Protein AF-A0A2N0NDD9-F1 (afdb_monomer_lite)

Foldseek 3Di:
DVLLLVLLCQLVVDPLLVVQLQVLCCVPPVDDQRQAHADPPDPVSVLVNLVSCLVSLVSNVVSLVVVVVVPPDDDDPSNSVLSPDPVNSVVSVVVNLLSVLVVVLVCQCPDPPRDVVVSVVSCVPPVVVD

Organism: NCBI:txid588596

Secondary structure (DSSP, 8-state):
-HHHHHHHHHHHH-HHHHHHHHHHHHHHHSS-----PPPTT-THHHHHHHHHHHTTHHHHHHHHHHHHH-TTSPPPHHHHHHHT-HHHHHHHHHHHHHHHHHHHHHHHHTSSS--HHHHHHHIIIIIS--

Radius of gyration: 17.69 Å; chains: 1; bounding box: 41×27×46 Å

Structure (mmCIF, N/CA/C/O backbone):
data_AF-A0A2N0NDD9-F1
#
_entry.id   AF-A0A2N0NDD9-F1
#
loop_
_atom_site.group_PDB
_atom_site.id
_atom_site.type_symbol
_atom_site.label_atom_id
_atom_site.label_alt_id
_atom_site.label_comp_id
_atom_site.label_asym_id
_atom_site.label_entity_id
_atom_site.label_seq_id
_atom_site.pdbx_PDB_ins_code
_atom_site.Cartn_x
_atom_site.Cartn_y
_atom_site.Cartn_z
_atom_site.occupancy
_atom_site.B_iso_or_equiv
_atom_site.auth_seq_id
_atom_site.auth_comp_id
_atom_site.auth_asym_id
_atom_site.auth_atom_id
_atom_site.pdbx_PDB_model_num
ATOM 1 N N . MET A 1 1 ? -3.439 -5.770 -6.750 1.00 81.44 1 MET A N 1
ATOM 2 C CA . MET A 1 1 ? -3.817 -4.329 -6.709 1.00 81.44 1 MET A CA 1
ATOM 3 C C . MET A 1 1 ? -5.206 -4.022 -6.119 1.00 81.44 1 MET A C 1
ATOM 5 O O . MET A 1 1 ? -5.315 -3.054 -5.375 1.00 81.44 1 MET A O 1
ATOM 9 N N . LYS A 1 2 ? -6.280 -4.782 -6.419 1.00 89.50 2 LYS A N 1
ATOM 10 C CA . LYS A 1 2 ? -7.631 -4.502 -5.870 1.00 89.50 2 LYS A CA 1
ATOM 11 C C . LYS A 1 2 ? -7.640 -4.419 -4.331 1.00 89.50 2 LYS A C 1
ATOM 13 O O . LYS A 1 2 ? -8.058 -3.392 -3.812 1.00 89.50 2 LYS A O 1
ATOM 18 N N . LYS A 1 3 ? -7.063 -5.421 -3.648 1.00 92.00 3 LYS A N 1
ATOM 19 C CA . LYS A 1 3 ? -6.900 -5.480 -2.180 1.00 92.00 3 LYS A CA 1
ATOM 20 C C . LYS A 1 3 ? -6.257 -4.210 -1.593 1.00 92.00 3 LYS A C 1
ATOM 22 O O . LYS A 1 3 ? -6.891 -3.499 -0.825 1.00 92.00 3 LYS A O 1
ATOM 27 N N . GLY A 1 4 ? -5.052 -3.843 -2.046 1.00 91.06 4 GLY A N 1
ATOM 28 C CA . GLY A 1 4 ? -4.371 -2.627 -1.573 1.00 91.06 4 GLY A CA 1
ATOM 29 C C . GLY A 1 4 ? -5.174 -1.338 -1.807 1.00 91.06 4 GLY A C 1
ATOM 30 O O . GLY A 1 4 ? -5.247 -0.474 -0.937 1.00 91.06 4 GLY A O 1
ATOM 31 N N . LYS A 1 5 ? -5.868 -1.221 -2.948 1.00 93.62 5 LYS A N 1
ATOM 32 C CA . LYS A 1 5 ? -6.761 -0.081 -3.210 1.00 93.62 5 LYS A CA 1
ATOM 33 C C . LYS A 1 5 ? -7.935 -0.027 -2.226 1.00 93.62 5 LYS A C 1
ATOM 35 O O . LYS A 1 5 ? -8.327 1.075 -1.845 1.00 93.62 5 LYS A O 1
ATOM 40 N N . THR A 1 6 ? -8.492 -1.173 -1.837 1.00 94.25 6 THR A N 1
ATOM 41 C CA . THR A 1 6 ? -9.558 -1.265 -0.827 1.00 94.25 6 THR A CA 1
ATOM 42 C C . THR A 1 6 ? -9.075 -0.735 0.522 1.00 94.25 6 THR A C 1
ATOM 44 O O . THR A 1 6 ? -9.729 0.146 1.075 1.00 94.25 6 THR A O 1
ATOM 47 N N . ILE A 1 7 ? -7.883 -1.143 0.979 1.00 93.75 7 ILE A N 1
ATOM 48 C CA . ILE A 1 7 ? -7.273 -0.630 2.221 1.00 93.75 7 ILE A CA 1
ATOM 49 C C . ILE A 1 7 ? -7.136 0.896 2.165 1.00 93.75 7 ILE A C 1
ATOM 51 O O . ILE A 1 7 ? -7.648 1.607 3.028 1.00 93.75 7 ILE A O 1
ATOM 55 N N . VAL A 1 8 ? -6.497 1.433 1.118 1.00 94.44 8 VAL A N 1
ATOM 56 C CA . VAL A 1 8 ? -6.293 2.888 1.004 1.00 94.44 8 VAL A CA 1
ATOM 57 C C . VAL A 1 8 ? -7.626 3.642 0.981 1.00 94.44 8 VAL A C 1
ATOM 59 O O . VAL A 1 8 ? -7.745 4.707 1.591 1.00 94.44 8 VAL A O 1
ATOM 62 N N . LYS A 1 9 ? -8.639 3.111 0.285 1.00 94.62 9 LYS A N 1
ATOM 63 C CA . LYS A 1 9 ? -9.979 3.707 0.262 1.00 94.62 9 LYS A CA 1
ATOM 64 C C . LYS A 1 9 ? -10.621 3.719 1.641 1.00 94.62 9 LYS A C 1
ATOM 66 O O . LYS A 1 9 ? -11.191 4.746 1.997 1.00 94.62 9 LYS A O 1
ATOM 71 N N . TYR A 1 10 ? -10.521 2.631 2.400 1.00 94.44 10 TYR A N 1
ATOM 72 C CA . TYR A 1 10 ? -11.088 2.536 3.742 1.00 94.44 10 TYR A CA 1
ATOM 73 C C . TYR A 1 10 ? -10.565 3.661 4.643 1.00 94.44 10 TYR A C 1
ATOM 75 O O . TYR A 1 10 ? -11.344 4.492 5.107 1.00 94.44 10 TYR A O 1
ATOM 83 N N . PHE A 1 11 ? -9.243 3.795 4.769 1.00 93.25 11 PHE A N 1
ATOM 84 C CA . PHE A 1 11 ? -8.636 4.843 5.597 1.00 93.25 11 PHE A CA 1
ATOM 85 C C . PHE A 1 11 ? -8.909 6.264 5.094 1.00 93.25 11 PHE A C 1
ATOM 87 O O . PHE A 1 11 ? -8.962 7.188 5.895 1.00 93.25 11 PHE A O 1
ATOM 94 N N . LYS A 1 12 ? -9.090 6.470 3.784 1.00 92.94 12 LYS A N 1
ATOM 95 C CA . LYS A 1 12 ? -9.439 7.793 3.237 1.00 92.94 12 LYS A CA 1
ATOM 96 C C . LYS A 1 12 ? -10.905 8.175 3.408 1.00 92.94 12 LYS A C 1
ATOM 98 O O . LYS A 1 12 ? -11.205 9.362 3.436 1.00 92.94 12 LYS A O 1
ATOM 103 N N . SER A 1 13 ? -11.798 7.193 3.462 1.00 91.94 13 SER A N 1
ATOM 104 C CA . SER A 1 13 ? -13.246 7.413 3.569 1.00 91.94 13 SER A CA 1
ATOM 105 C C . SER A 1 13 ? -13.737 7.470 5.012 1.00 91.94 13 SER A C 1
ATOM 107 O O . SER A 1 13 ? -14.792 8.043 5.258 1.00 91.94 13 SER A O 1
ATOM 109 N N . HIS A 1 14 ? -12.972 6.935 5.967 1.00 91.25 14 HIS A N 1
ATOM 110 C CA . HIS A 1 14 ? -13.372 6.878 7.369 1.00 91.25 14 HIS A CA 1
ATOM 111 C C . HIS A 1 14 ? -12.505 7.803 8.232 1.00 91.25 14 HIS A C 1
ATOM 113 O O . HIS A 1 14 ? -11.293 7.612 8.372 1.00 91.25 14 HIS A O 1
ATOM 119 N N . GLN A 1 15 ? -13.142 8.793 8.864 1.00 91.19 15 GLN A N 1
ATOM 120 C CA . GLN A 1 15 ? -12.458 9.808 9.670 1.00 91.19 15 GLN A CA 1
ATOM 121 C C . GLN A 1 15 ? -11.765 9.218 10.906 1.00 91.19 15 GLN A C 1
ATOM 123 O O . GLN A 1 15 ? -10.624 9.581 11.192 1.00 91.19 15 GLN A O 1
ATOM 128 N N . VAL A 1 16 ? -12.421 8.290 11.614 1.00 91.94 16 VAL A N 1
ATOM 129 C CA . VAL A 1 16 ? -11.876 7.703 12.851 1.00 91.94 16 VAL A CA 1
ATOM 130 C C . VAL A 1 16 ? -10.628 6.845 12.579 1.00 91.94 16 VAL A C 1
ATOM 132 O O . VAL A 1 16 ? -9.578 7.165 13.141 1.00 91.94 16 VAL A O 1
ATOM 135 N N . PRO A 1 17 ? -10.648 5.853 11.662 1.00 92.31 17 PRO A N 1
ATOM 136 C CA . PRO A 1 17 ? -9.439 5.136 11.256 1.00 92.31 17 PRO A CA 1
ATOM 137 C C . PRO A 1 17 ? -8.337 6.063 10.736 1.00 92.31 17 PRO A C 1
ATOM 139 O O . PRO A 1 17 ? -7.173 5.870 11.076 1.00 92.31 17 PRO A O 1
ATOM 142 N N . SER A 1 18 ? -8.672 7.106 9.962 1.00 93.25 18 SER A N 1
ATOM 143 C CA . SER A 1 18 ? -7.661 8.068 9.504 1.00 93.25 18 SER A CA 1
ATOM 144 C C . SER A 1 18 ? -6.986 8.810 10.658 1.00 93.25 18 SER A C 1
ATOM 146 O O . SER A 1 18 ? -5.794 9.107 10.560 1.00 93.25 18 SER A O 1
ATOM 148 N N . ALA A 1 19 ? -7.732 9.177 11.700 1.00 92.69 19 ALA A N 1
ATOM 149 C CA . ALA A 1 19 ? -7.199 9.916 12.838 1.00 92.69 19 ALA A CA 1
ATOM 150 C C . ALA A 1 19 ? -6.270 9.032 13.678 1.00 92.69 19 ALA A C 1
ATOM 152 O O . ALA A 1 19 ? -5.161 9.451 14.012 1.00 92.69 19 ALA A O 1
ATOM 153 N N . ILE A 1 20 ? -6.688 7.791 13.939 1.00 93.12 20 ILE A N 1
ATOM 154 C CA . ILE A 1 20 ? -5.891 6.803 14.674 1.00 93.12 20 ILE A CA 1
ATOM 155 C C . ILE A 1 20 ? -4.611 6.460 13.904 1.00 93.12 20 ILE A C 1
ATOM 157 O O . ILE A 1 20 ? -3.526 6.491 14.483 1.00 93.12 20 ILE A O 1
ATOM 161 N N . LEU A 1 21 ? -4.703 6.259 12.584 1.00 93.94 21 LEU A N 1
ATOM 162 C CA . LEU A 1 21 ? -3.531 6.029 11.739 1.00 93.94 21 LEU A CA 1
ATOM 163 C C . LEU A 1 21 ? -2.518 7.173 11.865 1.00 93.94 21 LEU A C 1
ATOM 165 O O . LEU A 1 21 ? -1.338 6.924 12.083 1.00 93.94 21 LEU A O 1
ATOM 169 N N . LYS A 1 22 ? -2.967 8.433 11.785 1.00 93.88 22 LYS A N 1
ATOM 170 C CA . LYS A 1 22 ? -2.084 9.604 11.951 1.00 93.88 22 LYS A CA 1
ATOM 171 C C . LYS A 1 22 ? -1.434 9.650 13.334 1.00 93.88 22 LYS A C 1
ATOM 173 O O . LYS A 1 22 ? -0.287 10.076 13.445 1.00 93.88 22 LYS A O 1
ATOM 178 N N . ARG A 1 23 ? -2.149 9.218 14.378 1.00 93.69 23 ARG A N 1
ATOM 179 C CA . ARG A 1 23 ? -1.608 9.117 15.738 1.00 93.69 23 ARG A CA 1
ATOM 180 C C . ARG A 1 23 ? -0.473 8.096 15.787 1.00 93.69 23 ARG A C 1
ATOM 182 O O . ARG A 1 23 ? 0.621 8.445 16.214 1.00 93.69 23 ARG A O 1
ATOM 189 N N . TYR A 1 24 ? -0.693 6.888 15.265 1.00 93.94 24 TYR A N 1
ATOM 190 C CA . TYR A 1 24 ? 0.349 5.861 15.204 1.00 93.94 24 TYR A CA 1
ATOM 191 C C . TYR A 1 24 ? 1.513 6.235 14.288 1.00 93.94 24 TYR A C 1
ATOM 193 O O . TYR A 1 24 ? 2.651 5.899 14.603 1.00 93.94 24 TYR A O 1
ATOM 201 N N . GLN A 1 25 ? 1.265 6.960 13.198 1.00 92.50 25 GLN A N 1
ATOM 202 C CA . GLN A 1 25 ? 2.330 7.468 12.335 1.00 92.50 25 GLN A CA 1
ATOM 203 C C . GLN A 1 25 ? 3.261 8.428 13.078 1.00 92.50 25 GLN A C 1
ATOM 205 O O . GLN A 1 25 ? 4.479 8.283 13.005 1.00 92.50 25 GLN A O 1
ATOM 210 N N . ASN A 1 26 ? 2.687 9.378 13.821 1.00 90.69 26 ASN A N 1
ATOM 211 C CA . ASN A 1 26 ? 3.461 10.313 14.630 1.00 90.69 26 ASN A CA 1
ATOM 212 C C . ASN A 1 26 ? 4.261 9.580 15.716 1.00 90.69 26 ASN A C 1
ATOM 214 O O . ASN A 1 26 ? 5.433 9.875 15.900 1.00 90.69 26 ASN A O 1
ATOM 218 N N . SER A 1 27 ? 3.651 8.609 16.402 1.00 89.06 27 SER A N 1
ATOM 219 C CA . SER A 1 27 ? 4.318 7.880 17.487 1.00 89.06 27 SER A CA 1
ATOM 220 C C . SER A 1 27 ? 5.439 6.951 17.015 1.00 89.06 27 SER A C 1
ATOM 222 O O . SER A 1 27 ? 6.416 6.798 17.735 1.00 89.06 27 SER A O 1
ATOM 224 N N . ASN A 1 28 ? 5.305 6.313 15.846 1.00 86.56 28 ASN A N 1
ATOM 225 C CA . ASN A 1 28 ? 6.267 5.299 15.389 1.00 86.56 28 ASN A CA 1
ATOM 226 C C . ASN A 1 28 ? 7.337 5.840 14.432 1.00 86.56 28 ASN A C 1
ATOM 228 O O . ASN A 1 28 ? 8.426 5.280 14.372 1.00 86.56 28 ASN A O 1
ATOM 232 N N . TYR A 1 29 ? 7.037 6.885 13.654 1.00 83.31 29 TYR A N 1
ATOM 233 C CA . TYR A 1 29 ? 7.912 7.318 12.556 1.00 83.31 29 TYR A CA 1
ATOM 234 C C . TYR A 1 29 ? 8.309 8.793 12.605 1.00 83.31 29 TYR A C 1
ATOM 236 O O . TYR A 1 29 ? 9.057 9.226 11.729 1.00 83.31 29 TYR A O 1
ATOM 244 N N . ASP A 1 30 ? 7.745 9.571 13.535 1.00 81.81 30 ASP A N 1
ATOM 245 C CA . ASP A 1 30 ? 7.878 11.036 13.614 1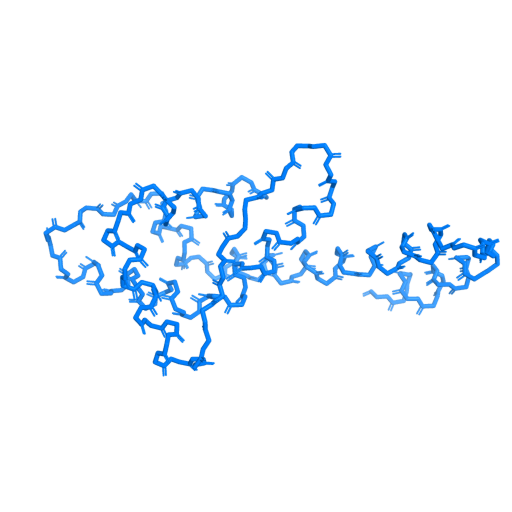.00 81.81 30 ASP A CA 1
ATOM 246 C C . ASP A 1 30 ? 7.535 11.772 12.296 1.00 81.81 30 ASP A C 1
ATOM 248 O O . ASP A 1 30 ? 7.911 12.914 12.039 1.00 81.81 30 ASP A O 1
ATOM 252 N N . LYS A 1 31 ? 6.799 11.100 11.399 1.00 83.38 31 LYS A N 1
ATOM 253 C CA . LYS A 1 31 ? 6.393 11.635 10.097 1.00 83.38 31 LYS A CA 1
ATOM 254 C C . LYS A 1 31 ? 5.062 11.055 9.647 1.00 83.38 31 LYS A C 1
ATOM 256 O O . LYS A 1 31 ? 4.770 9.873 9.821 1.00 83.38 31 LYS A O 1
ATOM 261 N N . LYS A 1 32 ? 4.263 11.888 8.982 1.00 84.69 32 LYS A N 1
ATOM 262 C CA . LYS A 1 32 ? 2.965 11.497 8.417 1.00 84.69 32 LYS A CA 1
ATOM 263 C C . LYS A 1 32 ? 3.142 11.024 6.982 1.00 84.69 32 LYS A C 1
ATOM 265 O O . LYS A 1 32 ? 3.290 11.831 6.065 1.00 84.69 32 LYS A O 1
ATOM 270 N N . ILE A 1 33 ? 3.095 9.712 6.772 1.00 87.88 33 ILE A N 1
ATOM 271 C CA . ILE A 1 33 ? 3.191 9.120 5.435 1.00 87.88 33 ILE A CA 1
ATOM 272 C C . ILE A 1 33 ? 1.782 8.977 4.855 1.00 87.88 33 ILE A C 1
ATOM 274 O O . ILE A 1 33 ? 1.001 8.122 5.262 1.00 87.88 33 ILE A O 1
ATOM 278 N N . SER A 1 34 ? 1.430 9.820 3.887 1.00 90.00 34 SER A N 1
ATOM 279 C CA . SER A 1 34 ? 0.096 9.780 3.277 1.00 90.00 34 SER A CA 1
ATOM 280 C C . SER A 1 34 ? -0.114 8.522 2.427 1.00 90.00 34 SER A C 1
ATOM 282 O O . SER A 1 34 ? 0.714 8.204 1.570 1.00 90.00 34 SER A O 1
ATOM 284 N N . LEU A 1 35 ? -1.255 7.848 2.610 1.00 93.12 35 LEU A N 1
ATOM 285 C CA . LEU A 1 35 ? -1.686 6.747 1.747 1.00 93.12 35 LEU A CA 1
ATOM 286 C C . LEU A 1 35 ? -2.087 7.275 0.361 1.00 93.12 35 LEU A C 1
ATOM 288 O O . LEU A 1 35 ? -2.891 8.209 0.227 1.00 93.12 35 LEU A O 1
ATOM 292 N N . LYS A 1 36 ? -1.556 6.665 -0.700 1.00 93.50 36 LYS A N 1
ATOM 293 C CA . LYS A 1 36 ? -1.727 7.142 -2.081 1.00 93.50 36 LYS A CA 1
ATOM 294 C C . LYS A 1 36 ? -2.629 6.200 -2.868 1.00 93.50 36 LYS A C 1
ATOM 296 O O . LYS A 1 36 ? -2.437 4.994 -2.851 1.00 93.50 36 LYS A O 1
ATOM 301 N N . LEU A 1 37 ? -3.631 6.754 -3.557 1.00 92.88 37 LEU A N 1
ATOM 302 C CA . LEU A 1 37 ? -4.490 5.968 -4.447 1.00 92.88 37 LEU A CA 1
ATOM 303 C C . LEU A 1 37 ? -3.839 5.865 -5.830 1.00 92.88 37 LEU A C 1
ATOM 305 O O . LEU A 1 37 ? -3.291 6.864 -6.302 1.00 92.88 37 LEU A O 1
ATOM 309 N N . PRO A 1 38 ? -3.941 4.708 -6.503 1.00 91.25 38 PRO A N 1
ATOM 310 C CA . PRO A 1 38 ? -3.439 4.565 -7.857 1.00 91.25 38 PRO A CA 1
ATOM 311 C C . PRO A 1 38 ? -4.353 5.300 -8.848 1.00 91.25 38 PRO A C 1
ATOM 313 O O . PRO A 1 38 ? -5.583 5.295 -8.716 1.00 91.25 38 PRO A O 1
ATOM 316 N N . VAL A 1 39 ? -3.742 5.906 -9.862 1.00 89.50 39 VAL A N 1
ATOM 317 C CA . VAL A 1 39 ? -4.385 6.620 -10.971 1.00 89.50 39 VAL A CA 1
ATOM 318 C C . VAL A 1 39 ? -4.441 5.695 -12.184 1.00 89.50 39 VAL A C 1
ATOM 320 O O . VAL A 1 39 ? -3.447 5.070 -12.540 1.00 89.50 39 VAL A O 1
ATOM 323 N N . LYS A 1 40 ? -5.594 5.627 -12.860 1.00 81.50 40 LYS A N 1
ATOM 324 C CA . LYS A 1 40 ? -5.820 4.677 -13.966 1.00 81.50 40 LYS A CA 1
ATOM 325 C C . LYS A 1 40 ? -4.822 4.818 -15.125 1.00 81.50 40 LYS A C 1
ATOM 327 O O . LYS A 1 40 ? -4.467 3.819 -15.728 1.00 81.50 40 LYS A O 1
ATOM 332 N N . THR A 1 41 ? -4.388 6.038 -15.433 1.00 81.88 41 THR A N 1
ATOM 333 C CA . THR A 1 41 ? -3.599 6.358 -16.636 1.00 81.88 41 THR A CA 1
ATOM 334 C C . THR A 1 41 ? -2.086 6.284 -16.442 1.00 81.88 41 THR A C 1
ATOM 336 O O . THR A 1 41 ? -1.347 6.447 -17.404 1.00 81.88 41 THR A O 1
ATOM 339 N N . ARG A 1 42 ? -1.594 6.061 -15.216 1.00 82.94 42 ARG A N 1
ATOM 340 C CA . ARG A 1 42 ? -0.153 6.027 -14.918 1.00 82.94 42 ARG A CA 1
ATOM 341 C C . ARG A 1 42 ? 0.189 4.747 -14.182 1.00 82.94 42 ARG A C 1
ATOM 343 O O . ARG A 1 42 ? -0.072 4.649 -12.984 1.00 82.94 42 ARG A O 1
ATOM 350 N N . TRP A 1 43 ? 0.804 3.790 -14.869 1.00 85.00 43 TRP A N 1
ATOM 351 C CA . TRP A 1 43 ? 1.132 2.478 -14.301 1.00 85.00 43 TRP A CA 1
ATOM 352 C C . TRP A 1 43 ? 1.968 2.592 -13.006 1.00 85.00 43 TRP A C 1
ATOM 354 O O . TRP A 1 43 ? 1.623 1.959 -12.006 1.00 85.00 43 TRP A O 1
ATOM 364 N N . ARG A 1 44 ? 2.950 3.517 -12.967 1.00 87.94 44 ARG A N 1
ATOM 365 C CA . ARG A 1 44 ? 3.800 3.830 -11.794 1.00 87.94 44 ARG A CA 1
ATOM 366 C C . ARG A 1 44 ? 2.990 4.164 -10.536 1.00 87.94 44 ARG A C 1
ATOM 368 O O . ARG A 1 44 ? 3.427 3.901 -9.419 1.00 87.94 44 ARG A O 1
ATOM 375 N N . SER A 1 45 ? 1.784 4.713 -10.683 1.00 90.12 45 SER A N 1
ATOM 376 C CA . SER A 1 45 ? 0.930 5.048 -9.537 1.00 90.12 45 SER A CA 1
ATOM 377 C C . SER A 1 45 ? 0.512 3.824 -8.711 1.00 90.12 45 SER A C 1
ATOM 379 O O . SER A 1 45 ? 0.248 3.963 -7.517 1.00 90.12 45 SER A O 1
ATOM 381 N N . SER A 1 46 ? 0.502 2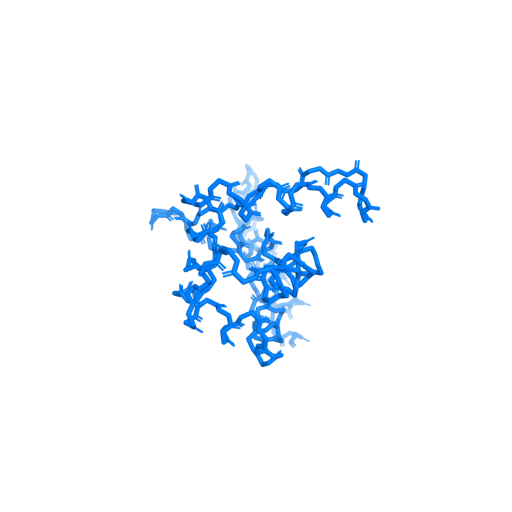.629 -9.311 1.00 89.81 46 SER A N 1
ATOM 382 C CA . SER A 1 46 ? 0.270 1.367 -8.602 1.00 89.81 46 SER A CA 1
ATOM 383 C C . SER A 1 46 ? 1.434 1.033 -7.672 1.00 89.81 46 SER A C 1
ATOM 385 O O . SER A 1 46 ? 1.197 0.752 -6.500 1.00 89.81 46 SER A O 1
ATOM 387 N N . ALA A 1 47 ? 2.678 1.167 -8.146 1.00 91.06 47 ALA A N 1
ATOM 388 C CA . ALA A 1 47 ? 3.875 1.001 -7.317 1.00 91.06 47 ALA A CA 1
ATOM 389 C C . ALA A 1 47 ? 3.895 2.022 -6.169 1.00 91.06 47 ALA A C 1
ATOM 391 O O . ALA A 1 47 ? 4.089 1.669 -5.013 1.00 91.06 47 ALA A O 1
ATOM 392 N N . ILE A 1 48 ? 3.568 3.285 -6.461 1.00 91.81 48 ILE A N 1
ATOM 393 C CA . ILE A 1 48 ? 3.470 4.344 -5.446 1.00 91.81 48 ILE A CA 1
ATOM 394 C C . ILE A 1 48 ? 2.396 4.025 -4.392 1.00 91.81 48 ILE A C 1
ATOM 396 O O . ILE A 1 48 ? 2.606 4.279 -3.204 1.00 91.81 48 ILE A O 1
ATOM 400 N N . CYS A 1 49 ? 1.247 3.483 -4.806 1.00 94.06 49 CYS A N 1
ATOM 401 C CA . CYS A 1 49 ? 0.194 3.051 -3.888 1.00 94.06 49 CYS A CA 1
ATOM 402 C C . CYS A 1 49 ? 0.702 1.948 -2.956 1.00 94.06 49 CYS A C 1
ATOM 404 O O . CYS A 1 49 ? 0.546 2.068 -1.741 1.00 94.06 49 CYS A O 1
ATOM 406 N N . LEU A 1 50 ? 1.305 0.899 -3.516 1.00 93.50 50 LEU A N 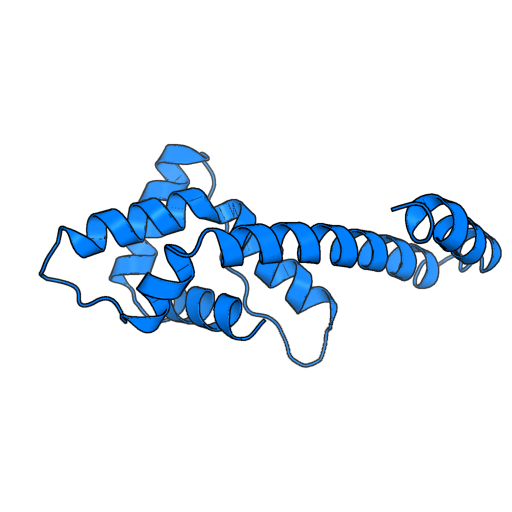1
ATOM 407 C CA . LEU A 1 50 ? 1.821 -0.236 -2.755 1.00 93.50 50 LEU A CA 1
ATOM 408 C C . LEU A 1 50 ? 2.941 0.187 -1.801 1.00 93.50 50 LEU A C 1
ATOM 410 O O . LEU A 1 50 ? 2.888 -0.154 -0.625 1.00 93.50 50 LEU A O 1
ATOM 414 N N . ASN A 1 51 ? 3.870 1.026 -2.257 1.00 93.50 51 ASN A N 1
ATOM 415 C CA . ASN A 1 51 ? 4.943 1.556 -1.421 1.00 93.50 51 ASN A CA 1
ATOM 416 C C . ASN A 1 51 ? 4.375 2.373 -0.247 1.00 93.50 51 ASN A C 1
ATOM 418 O O . ASN A 1 51 ? 4.791 2.221 0.896 1.00 93.50 51 ASN A O 1
ATOM 422 N N . SER A 1 52 ? 3.341 3.192 -0.493 1.00 94.00 52 SER A N 1
ATOM 423 C CA . SER A 1 52 ? 2.676 3.926 0.593 1.00 94.00 52 SER A CA 1
ATOM 424 C C . SER A 1 52 ? 1.974 3.016 1.606 1.00 94.00 52 SER A C 1
ATOM 426 O O . SER A 1 52 ? 1.850 3.412 2.760 1.00 94.00 52 SER A O 1
ATOM 428 N N . LEU A 1 53 ? 1.519 1.825 1.198 1.00 94.31 53 LEU A N 1
ATOM 429 C CA . LEU A 1 53 ? 0.950 0.829 2.109 1.00 94.31 53 LEU A CA 1
ATOM 430 C C . LEU A 1 53 ? 2.045 0.156 2.933 1.00 94.31 53 LEU A C 1
ATOM 432 O O . LEU A 1 53 ? 1.920 0.121 4.150 1.00 94.31 53 LEU A O 1
ATOM 436 N N . GLN A 1 54 ? 3.121 -0.303 2.289 1.00 93.56 54 GLN A N 1
ATOM 437 C CA . GLN A 1 54 ? 4.241 -0.969 2.958 1.00 93.56 54 GLN A CA 1
ATOM 438 C C . GLN A 1 54 ? 4.887 -0.060 4.012 1.00 93.56 54 GLN A C 1
ATOM 440 O O . GLN A 1 54 ? 5.053 -0.454 5.161 1.00 93.56 54 GLN A O 1
ATOM 445 N N . LEU A 1 55 ? 5.137 1.208 3.668 1.00 92.19 55 LEU A N 1
ATOM 446 C CA . LEU A 1 55 ? 5.670 2.203 4.607 1.00 92.19 55 LEU A CA 1
ATOM 447 C C . LEU A 1 55 ? 4.761 2.471 5.817 1.00 92.19 55 LEU A C 1
ATOM 449 O O . LEU A 1 55 ? 5.219 3.014 6.817 1.00 92.19 55 LEU A O 1
ATOM 453 N N . ASN A 1 56 ? 3.474 2.137 5.715 1.00 93.75 56 ASN A N 1
ATOM 454 C CA . ASN A 1 56 ? 2.483 2.333 6.767 1.00 93.75 56 ASN A CA 1
ATOM 455 C C . ASN A 1 56 ? 2.002 1.026 7.400 1.00 93.75 56 ASN A C 1
ATOM 457 O O . ASN A 1 56 ? 1.075 1.085 8.204 1.00 93.75 56 ASN A O 1
ATOM 461 N N . GLN A 1 57 ? 2.590 -0.122 7.057 1.00 93.75 57 GLN A N 1
ATOM 462 C CA . GLN A 1 57 ? 2.084 -1.438 7.443 1.00 93.75 57 GLN A CA 1
ATOM 463 C C . GLN A 1 57 ? 1.850 -1.545 8.957 1.00 93.75 57 GLN A C 1
ATOM 465 O O . GLN A 1 57 ? 0.714 -1.728 9.387 1.00 93.75 57 GLN A O 1
ATOM 470 N N . LEU A 1 58 ? 2.885 -1.299 9.766 1.00 92.69 58 LEU A N 1
ATOM 471 C CA . LEU A 1 58 ? 2.781 -1.375 11.227 1.00 92.69 58 LEU A CA 1
ATOM 472 C C . LEU A 1 58 ? 1.724 -0.403 11.783 1.00 92.69 58 LEU A C 1
ATOM 474 O O . LEU A 1 58 ? 0.908 -0.778 12.620 1.00 92.69 58 LEU A O 1
ATOM 478 N N . ALA A 1 59 ? 1.678 0.845 11.306 1.00 94.19 59 ALA A N 1
ATOM 479 C CA . ALA A 1 59 ? 0.662 1.796 11.766 1.00 94.19 59 ALA A CA 1
ATOM 480 C C . ALA A 1 59 ? -0.767 1.383 11.361 1.00 94.19 59 ALA A C 1
ATOM 482 O O . ALA A 1 59 ? -1.713 1.634 12.112 1.00 94.19 59 ALA A O 1
ATOM 483 N N . ILE A 1 60 ? -0.938 0.742 10.202 1.00 94.75 60 ILE A N 1
ATOM 484 C CA . ILE A 1 60 ? -2.214 0.183 9.739 1.00 94.75 60 ILE A CA 1
ATOM 485 C C . ILE A 1 60 ? -2.642 -0.981 10.643 1.00 94.75 60 ILE A C 1
ATOM 487 O O . ILE A 1 60 ? -3.779 -0.987 11.118 1.00 94.75 60 ILE A O 1
ATOM 491 N N . GLU A 1 61 ? -1.740 -1.918 10.930 1.00 93.75 61 GLU A N 1
ATOM 492 C CA . GLU A 1 61 ? -1.988 -3.074 11.803 1.00 93.75 61 GLU A CA 1
ATOM 493 C C . GLU A 1 61 ? -2.360 -2.644 13.230 1.00 93.75 61 GLU A C 1
ATOM 495 O O . GLU A 1 61 ? -3.361 -3.107 13.788 1.00 93.75 61 GLU A O 1
ATOM 500 N N . LEU A 1 62 ? -1.621 -1.684 13.799 1.00 93.38 62 LEU A N 1
ATOM 501 C CA . LEU A 1 62 ? -1.922 -1.103 15.112 1.00 93.38 62 LEU A CA 1
ATOM 502 C C . LEU A 1 62 ? -3.293 -0.417 15.129 1.00 93.38 62 LEU A C 1
ATOM 504 O O . LEU A 1 62 ? -4.075 -0.616 16.060 1.00 93.38 62 LEU A O 1
ATOM 508 N N . THR A 1 63 ? -3.624 0.332 14.072 1.00 92.94 63 THR A N 1
ATOM 509 C CA . THR A 1 63 ? -4.927 1.002 13.953 1.00 92.94 63 THR A CA 1
ATOM 510 C C . THR A 1 63 ? -6.076 -0.003 13.934 1.00 92.94 63 THR A C 1
ATOM 512 O O . THR A 1 63 ? -7.060 0.173 14.648 1.00 92.94 63 THR A O 1
ATOM 515 N N . ILE A 1 64 ? -5.964 -1.074 13.144 1.00 92.06 64 ILE A N 1
ATOM 516 C CA . ILE A 1 64 ? -6.999 -2.116 13.068 1.00 92.06 64 ILE A CA 1
ATOM 517 C C . ILE A 1 64 ? -7.120 -2.885 14.385 1.00 92.06 64 ILE A C 1
ATOM 519 O O . ILE A 1 64 ? -8.232 -3.234 14.790 1.00 92.06 64 ILE A O 1
ATOM 523 N N . THR A 1 65 ? -6.004 -3.112 15.075 1.00 91.19 65 THR A N 1
ATOM 524 C CA . THR A 1 65 ? -5.985 -3.766 16.389 1.00 91.19 65 THR A CA 1
ATOM 525 C C . THR A 1 65 ? -6.712 -2.928 17.438 1.00 91.19 65 THR A C 1
ATOM 527 O O . THR A 1 65 ? -7.549 -3.452 18.172 1.00 91.19 65 THR A O 1
ATOM 530 N N . GLU A 1 66 ? -6.454 -1.619 17.490 1.00 91.44 66 GLU A N 1
ATOM 531 C CA . GLU A 1 66 ? -7.161 -0.704 18.393 1.00 91.44 66 GLU A CA 1
ATOM 532 C C . GLU A 1 66 ? -8.651 -0.610 18.062 1.00 91.44 66 GLU A C 1
ATOM 534 O O . GLU A 1 66 ? -9.492 -0.738 18.951 1.00 91.44 66 GLU A O 1
ATOM 539 N N . LEU A 1 67 ? -8.990 -0.434 16.784 1.00 90.19 67 LEU A N 1
ATOM 540 C CA . LEU A 1 67 ? -10.382 -0.383 16.340 1.00 90.19 67 LEU A CA 1
ATOM 541 C C . LEU A 1 67 ? -11.127 -1.688 16.648 1.00 90.19 67 LEU A C 1
ATOM 543 O O . LEU A 1 67 ? -12.294 -1.649 17.002 1.00 90.19 67 LEU A O 1
ATOM 547 N N . SER A 1 68 ? -10.456 -2.841 16.576 1.00 87.19 68 SER A N 1
ATOM 548 C CA . SER A 1 68 ? -11.072 -4.131 16.914 1.00 87.19 68 SER A CA 1
ATOM 549 C C . SER A 1 68 ? -11.367 -4.269 18.410 1.00 87.19 68 SER A C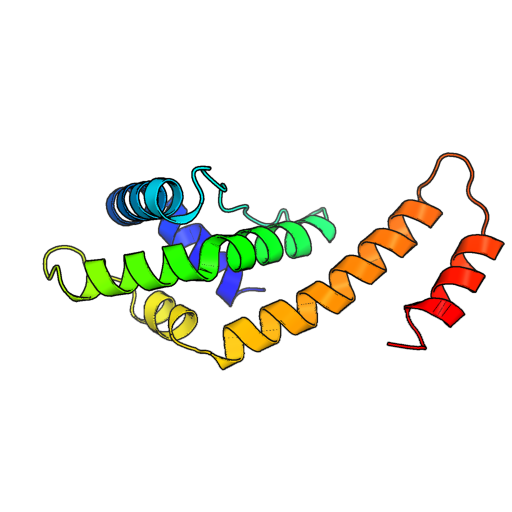 1
ATOM 551 O O . SER A 1 68 ? -12.260 -5.026 18.781 1.00 87.19 68 SER A O 1
ATOM 553 N N . ARG A 1 69 ? -10.623 -3.565 19.273 1.00 86.25 69 ARG A N 1
ATOM 554 C CA . ARG A 1 69 ? -10.877 -3.520 20.724 1.00 86.25 69 ARG A CA 1
ATOM 555 C C . ARG A 1 69 ? -11.983 -2.524 21.070 1.00 86.25 69 ARG A C 1
ATOM 557 O O . ARG A 1 69 ? -12.787 -2.783 21.961 1.00 86.25 69 ARG A O 1
ATOM 564 N N . ASN A 1 70 ? -12.041 -1.408 20.348 1.00 81.31 70 ASN A N 1
ATOM 565 C CA . ASN A 1 70 ? -13.060 -0.380 20.515 1.00 81.31 70 ASN A CA 1
ATOM 566 C C . ASN A 1 70 ? -14.329 -0.749 19.728 1.00 81.31 70 ASN A C 1
ATOM 568 O O . ASN A 1 70 ? -14.482 -0.390 18.565 1.00 81.31 70 ASN A O 1
ATOM 572 N N . GLN A 1 71 ? -15.277 -1.422 20.388 1.00 69.06 71 GLN A N 1
ATOM 573 C CA . GLN A 1 71 ? -16.541 -1.911 1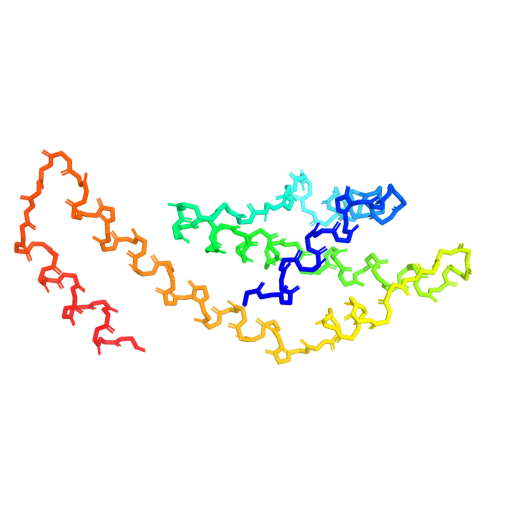9.800 1.00 69.06 71 GLN A CA 1
ATOM 574 C C . GLN A 1 71 ? -17.455 -0.822 19.194 1.00 69.06 71 GLN A C 1
ATOM 576 O O . GLN A 1 71 ? -18.501 -1.129 18.628 1.00 69.06 71 GLN A O 1
ATOM 581 N N . THR A 1 72 ? -17.088 0.454 19.305 1.00 70.44 72 THR A N 1
ATOM 582 C CA . THR A 1 72 ? -17.854 1.600 18.805 1.00 70.44 72 THR A CA 1
ATOM 583 C C . THR A 1 72 ? -17.683 1.849 17.306 1.00 70.44 72 THR A C 1
ATOM 585 O O . THR A 1 72 ? -18.528 2.515 16.710 1.00 70.44 72 THR A O 1
ATOM 588 N N . VAL A 1 73 ? -16.624 1.329 16.674 1.00 77.56 73 VAL A N 1
ATOM 589 C CA . VAL A 1 73 ? -16.355 1.537 15.243 1.00 77.56 73 VAL A CA 1
ATOM 590 C C . VAL A 1 73 ? -16.329 0.197 14.524 1.00 77.56 73 VAL A C 1
ATOM 592 O O . VAL A 1 73 ? -15.419 -0.607 14.708 1.00 77.56 73 VAL A O 1
ATOM 595 N N . ARG A 1 74 ? -17.321 -0.033 13.660 1.00 78.12 74 ARG A N 1
ATOM 596 C CA . ARG A 1 74 ? -17.368 -1.234 12.827 1.00 78.12 74 ARG A CA 1
ATOM 597 C C . ARG A 1 74 ? -16.304 -1.146 11.733 1.00 78.12 74 ARG A C 1
ATOM 599 O O . ARG A 1 74 ? -16.313 -0.217 10.928 1.00 78.12 74 ARG A O 1
ATOM 606 N N . ILE A 1 75 ? -15.402 -2.119 11.719 1.00 85.00 75 ILE A N 1
ATOM 607 C CA . ILE A 1 75 ? -14.433 -2.320 10.641 1.00 85.00 75 ILE A CA 1
ATOM 608 C C . ILE A 1 75 ? -15.097 -3.202 9.586 1.00 85.00 75 ILE A C 1
ATOM 610 O O . ILE A 1 75 ? -15.842 -4.117 9.926 1.00 85.00 75 ILE A O 1
ATOM 614 N N . ASP A 1 76 ? -14.828 -2.923 8.317 1.00 88.38 76 ASP A N 1
ATOM 615 C CA . ASP A 1 76 ? -15.200 -3.822 7.229 1.00 88.38 76 ASP A CA 1
ATOM 616 C C . ASP A 1 76 ? -14.398 -5.134 7.345 1.00 88.38 76 ASP A C 1
ATOM 618 O O . ASP A 1 76 ? -13.160 -5.110 7.373 1.00 88.38 76 ASP A O 1
ATOM 622 N N . ASP A 1 77 ? -15.095 -6.268 7.441 1.00 87.75 77 ASP A N 1
ATOM 623 C CA . ASP A 1 77 ? -14.490 -7.593 7.617 1.00 87.75 77 ASP A CA 1
ATOM 624 C C . ASP A 1 77 ? -13.549 -7.945 6.450 1.00 87.75 77 ASP A C 1
ATOM 626 O O . ASP A 1 77 ? -12.494 -8.558 6.656 1.00 87.75 77 ASP A O 1
ATOM 630 N N . ASP A 1 78 ? -13.848 -7.459 5.241 1.00 89.94 78 ASP A N 1
ATOM 631 C CA . ASP A 1 78 ? -12.980 -7.615 4.072 1.00 89.94 78 ASP A CA 1
ATOM 632 C C . ASP A 1 78 ? -11.666 -6.844 4.252 1.00 89.94 78 ASP A C 1
ATOM 634 O O . ASP A 1 78 ? -10.583 -7.338 3.946 1.00 89.94 78 ASP A O 1
ATOM 638 N N . VAL A 1 79 ? -11.727 -5.619 4.781 1.00 91.44 79 VAL A N 1
ATOM 639 C CA . VAL A 1 79 ? -10.525 -4.805 5.024 1.00 91.44 79 VAL A CA 1
ATOM 640 C C . VAL A 1 79 ? -9.673 -5.434 6.120 1.00 91.44 79 VAL A C 1
ATOM 642 O O . VAL A 1 79 ? -8.451 -5.509 5.984 1.00 91.44 79 VAL A O 1
ATOM 645 N N . LYS A 1 80 ? -10.314 -5.902 7.193 1.00 92.25 80 LYS A N 1
ATOM 646 C CA . LYS A 1 80 ? -9.636 -6.544 8.319 1.00 92.25 80 LYS A CA 1
ATOM 647 C C . LYS A 1 80 ? -8.938 -7.834 7.895 1.00 92.25 80 LYS A C 1
ATOM 649 O O . LYS A 1 80 ? -7.770 -8.011 8.226 1.00 92.25 80 LYS A O 1
ATOM 654 N N . SER A 1 81 ? -9.624 -8.699 7.148 1.00 92.94 81 SER A N 1
ATOM 655 C CA . SER A 1 81 ? -9.050 -9.962 6.671 1.00 92.94 81 SER A CA 1
ATOM 656 C C . SER A 1 81 ? -7.852 -9.743 5.747 1.00 92.94 81 SER A C 1
ATOM 658 O O . SER A 1 81 ? -6.864 -10.454 5.873 1.00 92.94 81 SER A O 1
ATOM 660 N N . ILE A 1 82 ? -7.883 -8.722 4.883 1.00 93.75 82 ILE A N 1
ATOM 661 C CA . ILE A 1 82 ? -6.739 -8.383 4.023 1.00 93.75 82 ILE A CA 1
ATOM 662 C C . ILE A 1 82 ? -5.547 -7.865 4.842 1.00 93.75 82 ILE A C 1
ATOM 664 O O . ILE A 1 82 ? -4.409 -8.182 4.518 1.00 93.75 82 ILE A O 1
ATOM 668 N N . ILE A 1 83 ? -5.776 -7.030 5.860 1.00 93.00 83 ILE A N 1
ATOM 669 C CA . ILE A 1 83 ? -4.684 -6.422 6.644 1.00 93.00 83 ILE A CA 1
ATOM 670 C C . ILE A 1 83 ? -3.989 -7.451 7.542 1.00 93.00 83 ILE A C 1
ATOM 672 O O . ILE A 1 83 ? -2.794 -7.321 7.777 1.00 93.00 83 ILE A O 1
ATOM 676 N N . LEU A 1 84 ? -4.720 -8.455 8.028 1.00 91.56 84 LEU A N 1
ATOM 677 C CA . LEU A 1 84 ? -4.183 -9.531 8.870 1.00 91.56 84 LEU A CA 1
ATOM 678 C C . LEU A 1 84 ? -3.620 -10.716 8.061 1.00 91.56 84 LEU A C 1
ATOM 680 O O . LEU A 1 84 ? -3.200 -11.710 8.645 1.00 91.56 84 LEU A O 1
ATOM 684 N N . ASP A 1 85 ? -3.648 -10.638 6.730 1.00 93.94 85 ASP A N 1
ATOM 685 C CA . ASP A 1 85 ? -3.107 -11.652 5.825 1.00 93.94 85 ASP A CA 1
ATOM 686 C C . ASP A 1 85 ? -1.611 -11.386 5.582 1.00 93.94 85 ASP A C 1
ATOM 688 O O . ASP A 1 85 ? -1.235 -10.537 4.770 1.00 93.94 85 ASP A O 1
ATOM 692 N N . ASP A 1 86 ? -0.738 -12.129 6.266 1.00 92.31 86 ASP A N 1
ATOM 693 C CA . ASP A 1 86 ? 0.718 -12.043 6.071 1.00 92.31 86 ASP A CA 1
ATOM 694 C C . ASP A 1 86 ? 1.135 -12.358 4.623 1.00 92.31 86 ASP A C 1
ATOM 696 O O . ASP A 1 86 ? 2.106 -11.798 4.103 1.00 92.31 86 ASP A O 1
ATOM 700 N N . GLY A 1 87 ? 0.378 -13.226 3.941 1.00 93.56 87 GLY A N 1
ATOM 701 C CA . GLY A 1 87 ? 0.592 -13.552 2.533 1.00 93.56 87 GLY A CA 1
ATOM 702 C C . GLY A 1 87 ? 0.407 -12.329 1.641 1.00 93.56 87 GLY A C 1
ATOM 703 O O . GLY A 1 87 ? 1.227 -12.076 0.759 1.00 93.56 87 GLY A O 1
ATOM 704 N N . PHE A 1 88 ? -0.601 -11.501 1.928 1.00 93.81 88 PHE A N 1
ATOM 705 C CA . PHE A 1 88 ? -0.808 -10.241 1.218 1.00 93.81 88 PHE A CA 1
ATOM 706 C C . PHE A 1 88 ? 0.398 -9.303 1.349 1.00 93.81 88 PHE A C 1
ATOM 708 O O . PHE A 1 88 ? 0.834 -8.745 0.342 1.00 93.81 88 PHE A O 1
ATOM 715 N N . TRP A 1 89 ? 0.958 -9.128 2.548 1.00 94.38 89 TRP A N 1
ATOM 716 C CA . TRP A 1 89 ? 2.110 -8.240 2.742 1.00 94.38 89 TRP A CA 1
ATOM 717 C C . TRP A 1 89 ? 3.373 -8.765 2.062 1.00 94.38 89 TRP A C 1
ATOM 719 O O . TRP A 1 89 ? 4.102 -7.986 1.442 1.00 94.38 89 TRP A O 1
ATOM 729 N N . LYS A 1 90 ? 3.588 -10.084 2.089 1.00 94.12 90 LYS A N 1
ATOM 730 C CA . LYS A 1 90 ? 4.678 -10.732 1.351 1.00 94.12 90 LYS A CA 1
ATOM 731 C C . LYS A 1 90 ? 4.535 -10.542 -0.162 1.00 94.12 90 LYS A C 1
ATOM 733 O O . LYS A 1 90 ? 5.510 -10.213 -0.835 1.00 94.12 90 LYS A O 1
ATOM 738 N N . ASP A 1 91 ? 3.324 -10.683 -0.694 1.00 92.94 91 ASP A N 1
ATOM 739 C CA . ASP A 1 91 ? 3.040 -10.433 -2.110 1.00 92.94 91 ASP A CA 1
ATOM 740 C C . ASP A 1 91 ? 3.270 -8.965 -2.485 1.00 92.94 91 ASP A C 1
ATOM 742 O O . ASP A 1 91 ? 3.775 -8.673 -3.570 1.00 92.94 91 ASP A O 1
ATOM 746 N N . VAL A 1 92 ? 2.914 -8.028 -1.598 1.00 93.56 92 VAL A N 1
ATOM 747 C CA . VAL A 1 92 ? 3.176 -6.596 -1.793 1.00 93.56 92 VAL A CA 1
ATOM 748 C C . VAL A 1 92 ? 4.676 -6.314 -1.841 1.00 93.56 92 VAL A C 1
ATOM 750 O O . VAL A 1 92 ? 5.099 -5.580 -2.733 1.00 93.56 92 VAL A O 1
ATOM 753 N N . ASP A 1 93 ? 5.465 -6.901 -0.941 1.00 93.38 93 ASP A N 1
ATOM 754 C CA . ASP A 1 93 ? 6.925 -6.747 -0.923 1.00 93.38 93 ASP A CA 1
ATOM 755 C C . ASP A 1 93 ? 7.573 -7.302 -2.200 1.00 93.38 93 ASP A C 1
ATOM 757 O O . ASP A 1 93 ? 8.314 -6.598 -2.888 1.00 93.38 93 ASP A O 1
ATOM 761 N N . ASN A 1 94 ? 7.219 -8.533 -2.580 1.00 92.12 94 ASN A N 1
ATOM 762 C CA . ASN A 1 94 ? 7.719 -9.168 -3.800 1.00 92.12 94 ASN A CA 1
ATOM 763 C C . ASN A 1 94 ? 7.356 -8.361 -5.052 1.00 92.12 94 ASN A C 1
ATOM 765 O O . ASN A 1 94 ? 8.198 -8.113 -5.913 1.00 92.12 94 ASN A O 1
ATOM 769 N N . LEU A 1 95 ? 6.105 -7.905 -5.144 1.00 91.44 95 LEU A N 1
ATOM 770 C CA . LEU A 1 95 ? 5.653 -7.099 -6.272 1.00 91.44 95 LEU A CA 1
ATOM 771 C C . LEU A 1 95 ? 6.352 -5.734 -6.311 1.00 91.44 95 LEU A C 1
ATOM 773 O O . LEU A 1 95 ? 6.649 -5.234 -7.394 1.00 91.44 95 LEU A O 1
ATOM 777 N N . LEU A 1 96 ? 6.616 -5.118 -5.156 1.00 91.50 96 LEU A N 1
ATOM 778 C CA . LEU A 1 96 ? 7.324 -3.842 -5.090 1.00 91.50 96 LEU A CA 1
ATOM 779 C C . LEU A 1 96 ? 8.772 -3.952 -5.548 1.00 91.50 96 LEU A C 1
ATOM 781 O O . LEU A 1 96 ? 9.218 -3.047 -6.246 1.00 91.50 96 LEU A O 1
ATOM 785 N N . LYS A 1 97 ? 9.473 -5.045 -5.229 1.00 90.06 97 LYS A N 1
ATOM 786 C CA . LYS A 1 97 ? 10.830 -5.303 -5.740 1.00 90.06 97 LYS A CA 1
ATOM 787 C C . LYS A 1 97 ? 10.854 -5.246 -7.267 1.00 90.06 97 LYS A C 1
ATOM 789 O O . LYS A 1 97 ? 11.537 -4.402 -7.835 1.00 90.06 97 LYS A O 1
ATOM 794 N N . VAL A 1 98 ? 9.993 -6.029 -7.920 1.00 89.88 98 VAL A N 1
ATOM 795 C CA . VAL A 1 98 ? 9.895 -6.054 -9.390 1.00 89.88 98 VAL A CA 1
ATOM 796 C C . VAL A 1 98 ? 9.479 -4.692 -9.954 1.00 89.88 98 VAL A C 1
ATOM 798 O O . VAL A 1 98 ? 10.067 -4.195 -10.912 1.00 89.88 98 VAL A O 1
ATOM 801 N N . LEU A 1 99 ? 8.463 -4.051 -9.367 1.00 89.06 99 LEU A N 1
ATOM 802 C CA . LEU A 1 99 ? 7.978 -2.759 -9.858 1.00 89.06 99 LEU A CA 1
ATOM 803 C C . LEU A 1 99 ? 9.018 -1.645 -9.715 1.00 89.06 99 LEU A C 1
ATOM 805 O O . LEU A 1 99 ? 9.060 -0.764 -10.572 1.00 89.06 99 LEU A O 1
ATOM 809 N N . ASN A 1 100 ? 9.825 -1.656 -8.655 1.00 88.12 100 ASN A N 1
ATOM 810 C CA . ASN A 1 100 ? 10.871 -0.660 -8.447 1.00 88.12 100 ASN A CA 1
ATOM 811 C C . ASN A 1 100 ? 11.977 -0.796 -9.498 1.00 88.12 100 ASN A C 1
ATOM 813 O O . ASN A 1 100 ? 12.362 0.220 -10.076 1.00 88.12 100 ASN A O 1
ATOM 817 N N . GLU A 1 101 ? 12.394 -2.020 -9.831 1.00 87.12 101 GLU A N 1
ATOM 818 C CA . GLU A 1 101 ? 13.364 -2.248 -10.909 1.00 87.12 101 GLU A CA 1
ATOM 819 C C . GLU A 1 101 ? 12.837 -1.752 -12.257 1.00 87.12 101 GLU A C 1
ATOM 821 O O . GLU A 1 101 ? 13.502 -0.983 -12.954 1.00 87.12 101 GLU A O 1
ATOM 826 N N . LEU A 1 102 ? 11.587 -2.079 -12.597 1.00 87.12 102 LEU A N 1
ATOM 827 C CA . LEU A 1 102 ? 10.956 -1.578 -13.824 1.00 87.12 102 LEU A CA 1
ATOM 828 C C . LEU A 1 102 ? 10.861 -0.046 -13.851 1.00 87.12 102 LEU A C 1
ATOM 830 O O . LEU A 1 102 ? 11.009 0.574 -14.905 1.00 87.12 102 LEU A O 1
ATOM 834 N N . VAL A 1 103 ? 10.614 0.586 -12.699 1.00 86.56 103 VAL A N 1
ATOM 835 C CA . VAL A 1 103 ? 10.605 2.049 -12.581 1.00 86.56 103 VAL A CA 1
ATOM 836 C C . VAL A 1 103 ? 11.985 2.630 -12.884 1.00 86.56 103 VAL A C 1
ATOM 838 O O . VAL A 1 103 ? 12.051 3.666 -13.549 1.00 86.56 103 VAL A O 1
ATOM 841 N N . ILE A 1 104 ? 13.066 1.989 -12.438 1.00 84.56 104 ILE A N 1
ATOM 842 C CA . ILE A 1 104 ? 14.440 2.414 -12.734 1.00 84.56 104 ILE A CA 1
ATOM 843 C C . ILE A 1 104 ? 14.709 2.297 -14.236 1.00 84.56 104 ILE A C 1
ATOM 845 O O . ILE A 1 104 ? 15.055 3.301 -14.860 1.00 84.56 104 ILE A O 1
ATOM 849 N N . GLY A 1 105 ? 14.460 1.127 -14.834 1.00 83.25 105 GLY A N 1
ATOM 850 C CA . GLY A 1 105 ? 14.698 0.891 -16.262 1.00 83.25 105 GLY A CA 1
ATOM 851 C C . GLY A 1 105 ? 13.943 1.867 -17.166 1.00 83.25 105 GLY A C 1
ATOM 852 O O . GLY A 1 105 ? 14.525 2.481 -18.061 1.00 83.25 105 GLY A O 1
ATOM 853 N N . ILE A 1 106 ? 12.659 2.103 -16.879 1.00 84.88 106 ILE A N 1
ATOM 854 C CA . ILE A 1 106 ? 11.850 3.069 -17.636 1.00 84.88 106 ILE A CA 1
ATOM 855 C C . ILE A 1 106 ? 12.342 4.502 -17.414 1.00 84.88 106 ILE A C 1
ATOM 857 O O . ILE A 1 106 ? 12.357 5.281 -18.358 1.00 84.88 106 ILE A O 1
ATOM 861 N N . SER A 1 107 ? 12.806 4.857 -16.212 1.00 83.88 107 SER A N 1
ATOM 862 C CA . SER A 1 107 ? 13.359 6.200 -15.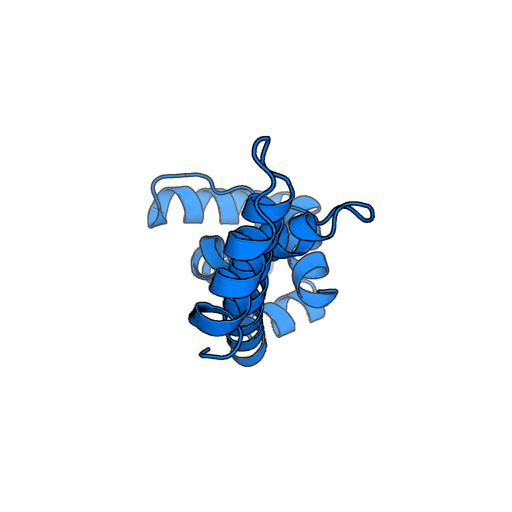970 1.00 83.88 107 SER A CA 1
ATOM 863 C C . SER A 1 107 ? 14.665 6.439 -16.742 1.00 83.88 107 SER A C 1
ATOM 865 O O . SER A 1 107 ? 14.916 7.564 -17.160 1.00 83.88 107 SER A O 1
ATOM 867 N N . ILE A 1 108 ? 15.482 5.399 -16.962 1.00 82.19 108 ILE A N 1
ATOM 868 C CA . ILE A 1 108 ? 16.667 5.473 -17.836 1.00 82.19 108 ILE A CA 1
ATOM 869 C C . ILE A 1 108 ? 16.229 5.706 -19.287 1.00 82.19 108 ILE A C 1
ATOM 871 O O . ILE A 1 108 ? 16.783 6.571 -19.967 1.00 82.19 108 ILE A O 1
ATOM 875 N N . PHE A 1 109 ? 15.217 4.966 -19.744 1.00 81.62 109 PHE A N 1
ATOM 876 C CA . PHE A 1 109 ? 14.674 5.089 -21.097 1.00 81.62 109 PHE A CA 1
ATOM 877 C C . PHE A 1 109 ? 14.038 6.463 -21.367 1.00 81.62 109 PHE A C 1
ATOM 879 O O . PHE A 1 109 ? 14.255 7.040 -22.426 1.00 81.62 109 PHE A O 1
ATOM 886 N N . GLU A 1 110 ? 13.285 6.999 -20.405 1.00 83.75 110 GLU A N 1
ATOM 887 C CA . GLU A 1 110 ? 12.611 8.303 -20.486 1.00 83.75 110 GLU A CA 1
ATOM 888 C C . GLU A 1 110 ? 13.561 9.497 -20.256 1.00 83.75 110 GLU A C 1
ATOM 890 O O . GLU A 1 110 ? 13.112 10.641 -20.295 1.00 83.75 110 GLU A O 1
ATOM 895 N N . SER A 1 111 ? 14.850 9.262 -19.983 1.00 80.75 111 SER A N 1
ATOM 896 C CA . SER A 1 111 ? 15.806 10.339 -19.702 1.00 80.75 111 SER A CA 1
ATOM 897 C C . SER A 1 111 ? 16.143 11.169 -20.946 1.00 80.75 111 SER A C 1
ATOM 899 O O . SER A 1 111 ? 16.161 10.657 -22.064 1.00 80.75 111 SER A O 1
ATOM 901 N N . ASP A 1 112 ? 16.507 12.440 -20.742 1.00 74.50 112 ASP A N 1
ATOM 902 C CA . ASP A 1 112 ? 16.866 13.392 -21.813 1.00 74.50 112 ASP A CA 1
ATOM 903 C C . ASP A 1 112 ? 18.105 12.977 -22.636 1.00 74.50 112 ASP A C 1
ATOM 905 O O . ASP A 1 112 ? 18.417 13.578 -23.662 1.00 74.50 112 ASP A O 1
ATOM 909 N N . THR A 1 113 ? 18.814 11.926 -22.210 1.00 69.19 113 THR A N 1
ATOM 910 C CA . THR A 1 113 ? 19.889 11.284 -22.979 1.00 69.19 113 THR A CA 1
ATOM 911 C C . THR A 1 113 ? 19.547 9.809 -23.199 1.00 69.19 113 THR A C 1
ATOM 913 O O . THR A 1 113 ? 20.135 8.934 -22.555 1.00 69.19 113 THR A O 1
ATOM 916 N N . PRO A 1 114 ? 18.585 9.498 -24.091 1.00 59.84 114 PRO A N 1
ATOM 917 C CA . PRO A 1 114 ? 18.141 8.129 -24.299 1.00 59.84 114 PRO A CA 1
ATOM 918 C C . PRO A 1 114 ? 19.281 7.327 -24.923 1.00 59.84 114 PRO A C 1
ATOM 920 O O . PRO A 1 114 ? 19.643 7.490 -26.087 1.00 59.84 114 PRO A O 1
ATOM 923 N N . CYS A 1 115 ? 19.881 6.459 -24.119 1.00 69.94 115 CYS A N 1
ATOM 924 C CA . CYS A 1 115 ? 20.976 5.603 -24.535 1.00 69.94 115 CYS A CA 1
ATOM 925 C C . CYS A 1 115 ? 20.469 4.165 -24.495 1.00 69.94 115 CYS A C 1
ATOM 927 O O . CYS A 1 115 ? 20.445 3.539 -23.437 1.00 69.94 115 CYS A O 1
ATOM 929 N N . LEU A 1 116 ? 20.008 3.663 -25.645 1.00 76.25 116 LEU A N 1
ATOM 930 C CA . LEU A 1 116 ? 19.400 2.334 -25.756 1.00 76.25 116 LEU A CA 1
ATOM 931 C C . LEU A 1 116 ? 20.339 1.230 -25.241 1.00 76.25 116 LEU A C 1
ATOM 933 O O . LEU A 1 116 ? 19.876 0.280 -24.618 1.00 76.25 116 LEU A O 1
ATOM 937 N N . SER A 1 117 ? 21.654 1.397 -25.412 1.00 81.06 117 SER A N 1
ATOM 938 C CA . SER A 1 117 ? 22.659 0.494 -24.843 1.00 81.06 117 SER A CA 1
ATOM 939 C C . SER A 1 117 ? 22.578 0.407 -23.317 1.00 81.06 117 SER A C 1
ATOM 941 O O . SER A 1 117 ? 22.578 -0.696 -22.790 1.00 81.06 117 SER A O 1
ATOM 943 N N . LYS A 1 118 ? 22.371 1.523 -22.601 1.00 79.38 118 LYS A N 1
ATOM 944 C CA . LYS A 1 118 ? 22.198 1.510 -21.135 1.00 79.38 118 LYS A CA 1
ATOM 945 C C . LYS A 1 118 ? 20.950 0.747 -20.688 1.00 79.38 118 LYS A C 1
ATOM 947 O O . LYS A 1 118 ? 20.933 0.201 -19.590 1.00 79.38 118 LYS A O 1
ATOM 952 N N . VAL A 1 119 ? 19.900 0.726 -21.510 1.00 80.00 119 VAL A N 1
ATOM 953 C CA . VAL A 1 119 ? 18.671 -0.033 -21.221 1.00 80.00 119 VAL A CA 1
ATOM 954 C C . VAL A 1 119 ? 18.905 -1.529 -21.418 1.00 80.00 119 VAL A C 1
ATOM 956 O O . VAL A 1 119 ? 18.460 -2.323 -20.594 1.00 80.00 119 VAL A O 1
ATOM 959 N N . VAL A 1 120 ? 19.640 -1.909 -22.467 1.00 81.38 120 VAL A N 1
ATOM 960 C CA . VAL A 1 120 ? 20.060 -3.299 -22.695 1.00 81.38 120 VAL A CA 1
ATOM 961 C C . VAL A 1 120 ? 20.969 -3.777 -21.557 1.00 81.38 120 VAL A C 1
ATOM 963 O O . VAL A 1 120 ? 20.723 -4.839 -20.990 1.00 81.38 120 VAL A O 1
ATOM 966 N N . ASP A 1 121 ? 21.946 -2.962 -21.154 1.00 83.25 121 ASP A N 1
ATOM 967 C CA . ASP A 1 121 ? 22.835 -3.269 -20.030 1.00 83.25 121 ASP A CA 1
ATOM 968 C C . ASP A 1 121 ? 22.061 -3.405 -18.711 1.00 83.25 121 ASP A C 1
ATOM 970 O O . ASP A 1 121 ? 22.332 -4.310 -17.924 1.00 83.25 121 ASP A O 1
ATOM 974 N N . TRP A 1 122 ? 21.078 -2.535 -18.453 1.00 83.81 122 TRP A N 1
ATOM 975 C CA . TRP A 1 122 ? 20.210 -2.645 -17.277 1.00 83.81 122 TRP A CA 1
ATOM 976 C C . TRP A 1 122 ? 19.399 -3.949 -17.281 1.00 83.81 122 TRP A C 1
ATOM 978 O O . TRP A 1 122 ? 19.345 -4.624 -16.255 1.00 83.81 122 TRP A O 1
ATOM 988 N N . TYR A 1 123 ? 18.810 -4.330 -18.419 1.00 81.44 123 TYR A N 1
ATOM 989 C CA . TYR A 1 123 ? 17.988 -5.539 -18.526 1.00 81.44 123 TYR A CA 1
ATOM 990 C C . TYR A 1 123 ? 18.773 -6.796 -18.121 1.00 81.44 123 TYR A C 1
ATOM 992 O O . TYR A 1 123 ? 18.346 -7.520 -17.221 1.00 81.44 123 TYR A O 1
ATOM 1000 N N . TYR A 1 124 ? 19.949 -7.003 -18.721 1.00 83.00 124 TYR A N 1
ATOM 1001 C CA . TYR A 1 124 ? 20.776 -8.183 -18.454 1.00 83.00 124 TYR A CA 1
ATOM 1002 C C . TYR A 1 124 ? 21.373 -8.190 -17.039 1.00 83.00 124 TYR A C 1
ATOM 1004 O O . TYR A 1 124 ? 21.500 -9.247 -16.429 1.00 83.00 124 TYR A O 1
ATOM 1012 N N . ASN A 1 125 ? 21.735 -7.021 -16.495 1.00 79.19 125 ASN A N 1
ATOM 1013 C CA . ASN A 1 125 ? 22.440 -6.951 -15.212 1.00 79.19 125 ASN A CA 1
ATOM 1014 C C . ASN A 1 125 ? 21.531 -6.831 -13.985 1.00 79.19 125 ASN A C 1
ATOM 1016 O O . ASN A 1 125 ? 22.000 -7.122 -12.885 1.00 79.19 125 ASN A O 1
ATOM 1020 N N . GLN A 1 126 ? 20.289 -6.362 -14.135 1.00 77.06 126 GLN A N 1
ATOM 1021 C CA . GLN A 1 126 ? 19.382 -6.100 -13.007 1.00 77.06 126 GLN A CA 1
ATOM 1022 C C . GLN A 1 126 ? 18.081 -6.902 -13.081 1.00 77.06 126 GLN A C 1
ATOM 1024 O O . GLN A 1 126 ? 17.591 -7.348 -12.048 1.00 77.06 126 GLN A O 1
ATOM 1029 N N . LEU A 1 127 ? 17.502 -7.082 -14.274 1.00 74.50 127 LEU A N 1
ATOM 1030 C CA . LEU A 1 127 ? 16.190 -7.719 -14.408 1.00 74.50 127 LEU A CA 1
ATOM 1031 C C . LEU A 1 127 ? 16.289 -9.239 -14.594 1.00 74.50 127 LEU A C 1
ATOM 1033 O O . LEU A 1 127 ? 15.503 -9.964 -13.999 1.00 74.50 127 LEU A O 1
ATOM 1037 N N . GLU A 1 128 ? 17.230 -9.722 -15.411 1.00 74.00 128 GLU A N 1
ATOM 1038 C CA . GLU A 1 128 ? 17.414 -11.164 -15.670 1.00 74.00 128 GLU A CA 1
ATOM 1039 C C . GLU A 1 128 ? 18.200 -11.883 -14.557 1.00 74.00 128 GLU A C 1
ATOM 1041 O O . GLU A 1 128 ? 18.110 -13.099 -14.403 1.00 74.00 128 GLU A O 1
ATOM 1046 N N . SER A 1 129 ? 18.952 -11.129 -13.757 1.00 59.97 129 SER A N 1
ATOM 1047 C CA . SER A 1 129 ? 19.754 -11.615 -12.629 1.00 59.97 129 SER A CA 1
ATOM 1048 C C . SER A 1 129 ? 19.013 -11.635 -11.279 1.00 59.97 129 SER A C 1
ATOM 1050 O O . SER A 1 129 ? 19.584 -12.128 -10.303 1.00 59.97 129 SER A O 1
ATOM 1052 N N . SER A 1 130 ? 17.786 -11.097 -11.215 1.00 53.22 130 SER A N 1
ATOM 1053 C CA . SER A 1 130 ? 16.922 -11.013 -10.017 1.00 53.22 130 SER A CA 1
ATOM 1054 C C . SER A 1 130 ? 15.913 -12.155 -9.932 1.00 53.22 130 SER A C 1
ATOM 1056 O O . SER A 1 130 ? 15.624 -12.588 -8.792 1.00 53.22 130 SER A O 1
#

pLDDT: mean 87.51, std 7.75, range [53.22, 94.75]

InterPro domains:
  IPR012337 Ribonuclease H-like superfamily [SSF53098] (1-124)

Sequence (130 aa):
MKKGKTIVKYFKSHQVPSAILKRYQNSNYDKKISLKLPVKTRWRSSAICLNSLQLNQLAIELTITELSRNQTVRIDDDVKSIILDDGFWKDVDNLLKVLNELVIGISIFESDTPCLSKVVDWYYNQLESS